Protein AF-A0A6V7WHT4-F1 (afdb_monomer_lite)

Sequence (151 aa):
MKIFETESFPSRYEYHQGGQLATIDEYTPFNTFPLIVTSRTESVSVLISSNDYNDNLAVPYQVEFVSVENVCDCFPDYFLVNRVHPLNLLSPGFPLGYCDKHNCFTQISLISPNNTKEIVECLQIQFNSFHTKANDLLHLTMPDEKRELIS

Radius of gyration: 23.18 Å; chains: 1; bounding box: 67×31×63 Å

Organism: Meloidogyne enterolobii (NCBI:txid390850)

Structure (mmCIF, N/CA/C/O backbone):
data_AF-A0A6V7WHT4-F1
#
_entry.id   AF-A0A6V7WHT4-F1
#
loop_
_atom_site.group_PDB
_atom_site.id
_atom_site.type_symbol
_atom_site.label_atom_id
_atom_site.label_alt_id
_atom_site.label_comp_id
_atom_site.label_asym_id
_atom_site.label_entity_id
_atom_site.label_seq_id
_atom_site.pdbx_PDB_ins_code
_atom_site.Cartn_x
_atom_site.Cartn_y
_atom_site.Cartn_z
_atom_site.occupancy
_atom_site.B_iso_or_equiv
_atom_site.auth_seq_id
_atom_site.auth_comp_id
_atom_site.auth_asym_id
_atom_site.auth_atom_id
_atom_site.pdbx_PDB_model_num
ATOM 1 N N . MET A 1 1 ? 15.039 3.747 -19.163 1.00 81.19 1 MET A N 1
ATOM 2 C CA . MET A 1 1 ? 15.199 2.946 -17.928 1.00 81.19 1 MET A CA 1
ATOM 3 C C . MET A 1 1 ? 13.827 2.550 -17.410 1.00 81.19 1 MET A C 1
ATOM 5 O O . MET A 1 1 ? 12.920 3.371 -17.432 1.00 81.19 1 MET A O 1
ATOM 9 N N . LYS A 1 2 ? 13.661 1.307 -16.960 1.00 84.50 2 LYS A N 1
ATOM 10 C CA . LYS A 1 2 ? 12.417 0.830 -16.341 1.00 84.50 2 LYS A CA 1
ATOM 11 C C . LYS A 1 2 ? 12.729 0.144 -15.014 1.00 84.50 2 LYS A C 1
ATOM 13 O O . LYS A 1 2 ? 13.731 -0.563 -14.926 1.00 84.50 2 LYS A O 1
ATOM 18 N N . ILE A 1 3 ? 11.892 0.369 -14.007 1.00 83.88 3 ILE A N 1
ATOM 19 C CA . ILE A 1 3 ? 12.065 -0.139 -12.643 1.00 83.88 3 ILE A CA 1
ATOM 20 C C . ILE A 1 3 ? 10.866 -1.022 -12.307 1.00 83.88 3 ILE A C 1
ATOM 22 O O . ILE A 1 3 ? 9.723 -0.611 -12.517 1.00 83.88 3 ILE A O 1
ATOM 26 N N . PHE A 1 4 ? 11.131 -2.218 -11.787 1.00 81.94 4 PHE A N 1
ATOM 27 C CA . PHE A 1 4 ? 10.121 -3.219 -11.459 1.00 81.94 4 PHE A CA 1
ATOM 28 C C . PHE A 1 4 ? 10.374 -3.827 -10.081 1.00 81.94 4 PHE A C 1
ATOM 30 O O . PHE A 1 4 ? 11.524 -3.934 -9.647 1.00 81.94 4 PHE A O 1
ATOM 37 N N . GLU A 1 5 ? 9.313 -4.302 -9.439 1.00 77.38 5 GLU A N 1
ATOM 38 C CA . GLU A 1 5 ? 9.446 -5.319 -8.396 1.00 77.38 5 GLU A CA 1
ATOM 39 C C . GLU A 1 5 ? 9.922 -6.629 -9.047 1.00 77.38 5 GLU A C 1
ATOM 41 O O . GLU A 1 5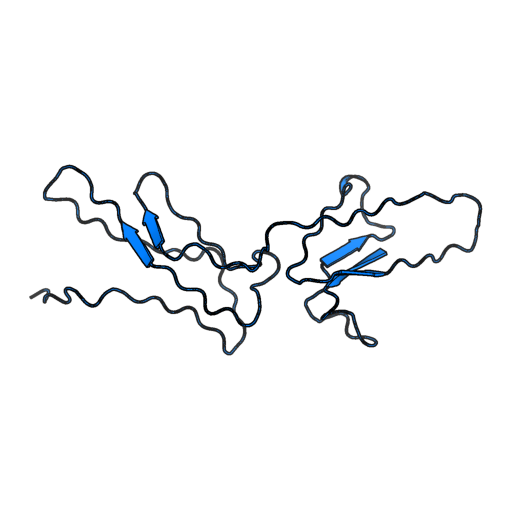 ? 9.472 -6.987 -10.140 1.00 77.38 5 GLU A O 1
ATOM 46 N N . THR A 1 6 ? 10.879 -7.330 -8.432 1.00 72.94 6 THR A N 1
ATOM 47 C CA . THR A 1 6 ? 11.559 -8.467 -9.091 1.00 72.94 6 THR A CA 1
ATOM 48 C C . THR A 1 6 ? 10.619 -9.635 -9.353 1.00 72.94 6 THR A C 1
ATOM 50 O O . THR A 1 6 ? 10.698 -10.269 -10.402 1.00 72.94 6 THR A O 1
ATOM 53 N N . GLU A 1 7 ? 9.696 -9.914 -8.437 1.00 64.69 7 GLU A N 1
ATOM 54 C CA . GLU A 1 7 ? 8.677 -10.950 -8.616 1.00 64.69 7 GLU A CA 1
ATOM 55 C C . GLU A 1 7 ? 7.662 -10.610 -9.716 1.00 64.69 7 GLU A C 1
ATOM 57 O O . GLU A 1 7 ? 7.003 -11.501 -10.249 1.00 64.69 7 GLU A O 1
ATOM 62 N N . SER A 1 8 ? 7.600 -9.336 -10.103 1.00 62.31 8 SER A N 1
ATOM 63 C CA . SER A 1 8 ? 6.809 -8.831 -11.223 1.00 62.31 8 SER A CA 1
ATOM 64 C C . SER A 1 8 ? 7.656 -8.586 -12.474 1.00 62.31 8 SER A C 1
ATOM 66 O O . SER A 1 8 ? 7.180 -7.987 -13.444 1.00 62.31 8 SER A O 1
ATOM 68 N N . PHE A 1 9 ? 8.922 -9.024 -12.481 1.00 62.56 9 PHE A N 1
ATOM 69 C CA . PHE A 1 9 ? 9.788 -8.841 -13.635 1.00 62.56 9 PHE A CA 1
ATOM 70 C C . PHE A 1 9 ? 9.218 -9.630 -14.823 1.00 62.56 9 PHE A C 1
ATOM 72 O O . PHE A 1 9 ? 9.033 -10.848 -14.723 1.00 62.56 9 PHE A O 1
ATOM 79 N N . PRO A 1 10 ? 8.926 -8.979 -15.963 1.00 57.75 10 PRO A N 1
ATOM 80 C CA . PRO A 1 10 ? 8.200 -9.627 -17.041 1.00 57.75 10 PRO A CA 1
ATOM 81 C C . PRO A 1 10 ? 9.036 -10.759 -17.643 1.00 57.75 10 PRO A C 1
ATOM 83 O O . PRO A 1 10 ? 9.984 -10.532 -18.401 1.00 57.75 10 PRO A O 1
ATOM 86 N N . SER A 1 11 ? 8.647 -12.004 -17.365 1.00 54.22 11 SER A N 1
ATOM 87 C CA . SER A 1 11 ? 9.107 -13.156 -18.137 1.00 54.22 11 SER A CA 1
ATOM 88 C C . SER A 1 11 ? 8.453 -13.088 -19.522 1.00 54.22 11 SER A C 1
ATOM 90 O O . SER A 1 11 ? 7.354 -13.567 -19.728 1.00 54.22 11 SER A O 1
ATOM 92 N N . ARG A 1 12 ? 9.104 -12.389 -20.461 1.00 49.00 12 ARG A N 1
ATOM 93 C CA . ARG A 1 12 ? 8.652 -12.174 -21.852 1.00 49.00 12 ARG A CA 1
ATOM 94 C C . ARG A 1 12 ? 7.186 -11.690 -21.985 1.00 49.00 12 ARG A C 1
ATOM 96 O O . ARG A 1 12 ? 6.264 -12.481 -22.099 1.00 49.00 12 ARG A O 1
ATOM 103 N N . TYR A 1 13 ? 7.020 -10.379 -22.187 1.00 43.53 13 TYR A N 1
ATOM 104 C CA . TYR A 1 13 ? 5.883 -9.794 -22.927 1.00 43.53 13 TYR A CA 1
ATOM 105 C C . TYR A 1 13 ? 4.474 -9.792 -22.287 1.00 43.53 13 TYR A C 1
ATOM 107 O O . TYR A 1 13 ? 3.486 -9.893 -23.005 1.00 43.53 13 TYR A O 1
ATOM 115 N N . GLU A 1 14 ? 4.328 -9.503 -20.992 1.00 45.06 14 GLU A N 1
ATOM 116 C CA . GLU A 1 14 ? 3.043 -8.991 -20.474 1.00 45.06 14 GLU A CA 1
ATOM 117 C C . GLU A 1 14 ? 3.235 -7.641 -19.774 1.00 45.06 14 GLU A C 1
ATOM 119 O O . GLU A 1 14 ? 3.621 -7.549 -18.615 1.00 45.06 14 GLU A O 1
ATOM 124 N N . TYR A 1 15 ? 2.973 -6.564 -20.519 1.00 44.41 15 TYR A N 1
ATOM 125 C CA . TYR A 1 15 ? 3.121 -5.160 -20.105 1.00 44.41 15 TYR A CA 1
ATOM 126 C C . TYR A 1 15 ? 2.083 -4.710 -19.051 1.00 44.41 15 TYR A C 1
ATOM 128 O O . TYR A 1 15 ? 2.120 -3.574 -18.587 1.00 44.41 15 TYR A O 1
ATOM 136 N N . HIS A 1 16 ? 1.140 -5.579 -18.676 1.00 43.84 16 HIS A N 1
ATOM 137 C CA . HIS A 1 16 ? -0.043 -5.209 -17.891 1.00 43.84 16 HIS A CA 1
ATOM 138 C C . HIS A 1 16 ? -0.115 -5.819 -16.487 1.00 43.84 16 HIS A C 1
ATOM 140 O O . HIS A 1 16 ? -1.128 -5.650 -15.814 1.00 43.84 16 HIS A O 1
ATOM 146 N N . GLN A 1 17 ? 0.940 -6.475 -16.002 1.00 48.50 17 GLN A N 1
ATOM 147 C CA . GLN A 1 17 ? 0.929 -7.047 -14.655 1.00 48.50 17 GLN A CA 1
ATOM 148 C C . GLN A 1 17 ? 1.705 -6.167 -13.664 1.00 48.50 17 GLN A C 1
ATOM 150 O O . GLN A 1 17 ? 2.914 -6.276 -13.519 1.00 48.50 17 GLN A O 1
ATOM 155 N N . GLY A 1 18 ? 0.976 -5.243 -13.032 1.00 55.19 18 GLY A N 1
ATOM 156 C CA . GLY A 1 18 ? 1.005 -4.943 -11.589 1.00 55.19 18 GLY A CA 1
ATOM 157 C C . GLY A 1 18 ? 2.283 -4.537 -10.839 1.00 55.19 18 GLY A C 1
ATOM 158 O O . GLY A 1 18 ? 2.135 -4.157 -9.683 1.00 55.19 18 GLY A O 1
ATOM 159 N N . GLY A 1 19 ? 3.486 -4.578 -11.417 1.00 65.75 19 GLY A N 1
ATOM 160 C CA . GLY A 1 19 ? 4.726 -4.353 -10.652 1.00 65.75 19 GLY A CA 1
ATOM 161 C C . GLY A 1 19 ? 5.801 -3.533 -11.352 1.00 65.75 19 GLY A C 1
ATOM 162 O O . GLY A 1 19 ? 6.960 -3.561 -10.946 1.00 65.75 19 GLY A O 1
ATOM 163 N N . GLN A 1 20 ? 5.443 -2.777 -12.395 1.00 76.62 20 GLN A N 1
ATOM 164 C CA . GLN A 1 20 ? 6.294 -1.682 -12.859 1.00 76.62 20 GLN A CA 1
ATOM 165 C C . GLN A 1 20 ? 6.167 -0.511 -11.882 1.00 76.62 20 GLN A C 1
ATOM 167 O O . GLN A 1 20 ? 5.101 0.089 -11.767 1.00 76.62 20 GLN A O 1
ATOM 172 N N . LEU A 1 21 ? 7.267 -0.166 -11.221 1.00 78.62 21 LEU A N 1
ATOM 173 C CA . LEU A 1 21 ? 7.308 0.900 -10.225 1.00 78.62 21 LEU A CA 1
ATOM 174 C C . LEU A 1 21 ? 7.517 2.277 -10.865 1.00 78.62 21 LEU A C 1
ATOM 176 O O . LEU A 1 21 ? 6.921 3.260 -10.434 1.00 78.62 21 LEU A O 1
ATOM 180 N N . ALA A 1 22 ? 8.353 2.360 -11.904 1.00 84.31 22 ALA A N 1
ATOM 181 C CA . ALA A 1 22 ? 8.591 3.603 -12.632 1.00 84.31 22 ALA A CA 1
ATOM 182 C C . ALA A 1 22 ? 9.191 3.362 -14.024 1.00 84.31 22 ALA A C 1
ATOM 184 O O . ALA A 1 22 ? 9.808 2.328 -14.292 1.00 84.31 22 ALA A O 1
ATOM 185 N N . THR A 1 23 ? 9.048 4.353 -14.905 1.00 85.19 23 THR A N 1
ATOM 186 C CA . THR A 1 23 ? 9.743 4.422 -16.197 1.00 85.19 23 THR A CA 1
ATOM 187 C C . THR A 1 23 ? 10.360 5.805 -16.360 1.00 85.19 23 THR A C 1
ATOM 189 O O . THR A 1 23 ? 9.710 6.805 -16.079 1.00 85.19 23 THR A O 1
ATOM 192 N N . ILE A 1 24 ? 11.611 5.833 -16.817 1.00 83.88 24 ILE A N 1
ATOM 193 C CA . ILE A 1 24 ? 12.302 7.026 -17.307 1.00 83.88 24 ILE A CA 1
ATOM 194 C C . ILE A 1 24 ? 12.584 6.788 -18.790 1.00 83.88 24 ILE A C 1
ATOM 196 O O . ILE A 1 24 ? 13.319 5.862 -19.152 1.00 83.88 24 ILE A O 1
ATOM 200 N N . ASP A 1 25 ? 12.012 7.621 -19.639 1.00 82.31 25 ASP A N 1
ATOM 201 C CA . ASP A 1 25 ? 12.171 7.616 -21.090 1.00 82.31 25 ASP A CA 1
ATOM 202 C C . ASP A 1 25 ? 12.575 9.005 -21.613 1.00 82.31 25 ASP A C 1
ATOM 204 O O . ASP A 1 25 ? 12.827 9.928 -20.840 1.00 82.31 25 ASP A O 1
ATOM 208 N N . GLU A 1 26 ? 12.664 9.143 -22.935 1.00 75.12 26 GLU A N 1
ATOM 209 C CA . GLU A 1 26 ? 13.053 10.389 -23.609 1.00 75.12 26 GLU A CA 1
ATOM 210 C C . GLU A 1 26 ? 12.074 11.556 -23.382 1.00 75.12 26 GLU A C 1
ATOM 212 O O . GLU A 1 26 ? 12.453 12.712 -23.559 1.00 75.12 26 GLU A O 1
ATOM 217 N N . TYR A 1 27 ? 10.836 11.274 -22.961 1.00 79.12 27 TYR A N 1
ATOM 218 C CA . TYR A 1 27 ? 9.806 12.281 -22.688 1.00 79.12 27 TYR A CA 1
ATOM 219 C C . TYR A 1 27 ? 9.693 12.624 -21.203 1.00 79.12 27 TYR A C 1
ATOM 221 O O . TYR A 1 27 ? 8.936 13.527 -20.842 1.00 79.12 27 TYR A O 1
ATOM 229 N N . THR A 1 28 ? 10.422 11.917 -20.339 1.00 77.62 28 THR A N 1
ATOM 230 C CA . THR A 1 28 ? 10.373 12.116 -18.893 1.00 77.62 28 THR A CA 1
ATOM 231 C C . THR A 1 28 ? 10.970 13.486 -18.545 1.00 77.62 28 THR A C 1
ATOM 233 O O . THR A 1 28 ? 12.163 13.710 -18.770 1.00 77.62 28 THR A O 1
ATOM 236 N N . PRO A 1 29 ? 10.172 14.434 -18.019 1.00 77.62 29 PRO A N 1
ATOM 237 C CA . PRO A 1 29 ? 10.640 15.793 -17.777 1.00 77.62 29 PRO A CA 1
ATOM 238 C C . PRO A 1 29 ? 11.768 15.845 -16.738 1.00 77.62 29 PRO A C 1
ATOM 240 O O . PRO A 1 29 ? 11.707 15.175 -15.716 1.00 77.62 29 PRO A O 1
ATOM 243 N N . PHE A 1 30 ? 12.767 16.713 -16.917 1.00 69.25 30 PHE A N 1
ATOM 244 C CA . PHE A 1 30 ? 13.891 16.823 -15.969 1.00 69.25 30 PHE A CA 1
ATOM 245 C C . PHE A 1 30 ? 13.485 17.161 -14.524 1.00 69.25 30 PHE A C 1
ATOM 247 O O . PHE A 1 30 ? 14.229 16.862 -13.593 1.00 69.25 30 PHE A O 1
ATOM 254 N N . ASN A 1 31 ? 12.315 17.771 -14.313 1.00 72.94 31 ASN A N 1
ATOM 255 C CA . ASN A 1 31 ? 11.814 18.101 -12.977 1.00 72.94 31 ASN A CA 1
ATOM 256 C C . ASN A 1 31 ? 11.286 16.884 -12.191 1.00 72.94 31 ASN A C 1
ATOM 258 O O . ASN A 1 31 ? 10.896 17.051 -11.039 1.00 72.94 31 ASN A O 1
ATOM 262 N N . THR A 1 32 ? 11.287 15.678 -12.768 1.00 75.19 32 THR A N 1
ATOM 263 C CA . THR A 1 32 ? 10.961 14.436 -12.048 1.00 75.19 32 THR A CA 1
ATOM 264 C C . THR A 1 32 ? 12.160 13.840 -11.302 1.00 75.19 32 THR A C 1
ATOM 266 O O . THR A 1 32 ? 12.030 12.764 -10.722 1.00 75.19 32 THR A O 1
ATOM 269 N N . PHE A 1 33 ? 13.326 14.502 -11.318 1.00 80.81 33 PHE A N 1
ATOM 270 C CA . PHE A 1 33 ? 14.523 14.073 -10.590 1.00 80.81 33 PHE A CA 1
ATOM 271 C C . PHE A 1 33 ? 14.759 14.899 -9.307 1.00 80.81 33 PHE A C 1
ATOM 273 O O . PHE A 1 33 ? 14.585 16.119 -9.340 1.00 80.81 33 PHE A O 1
ATOM 280 N N . PRO A 1 34 ? 15.208 14.274 -8.196 1.00 82.38 34 PRO A N 1
ATOM 281 C CA . PRO A 1 34 ? 15.510 12.847 -8.048 1.00 82.38 34 PRO A CA 1
ATOM 282 C C . PRO A 1 34 ? 14.238 11.987 -8.027 1.00 82.38 34 PRO A C 1
ATOM 284 O O . PRO A 1 34 ? 13.274 12.301 -7.333 1.00 82.38 34 PRO A O 1
ATOM 287 N N . LEU A 1 35 ? 14.249 10.888 -8.785 1.00 85.69 35 LEU A N 1
ATOM 288 C CA . LEU A 1 35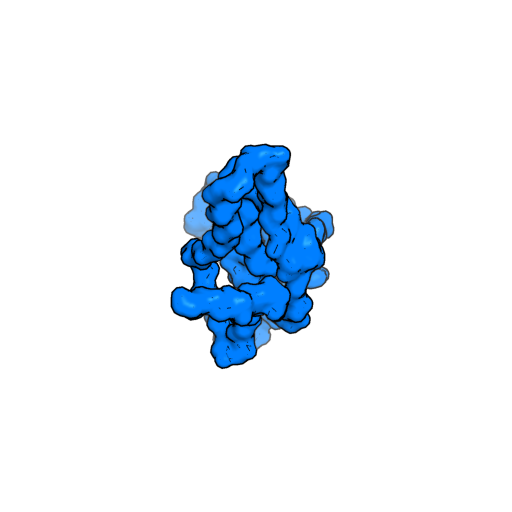 ? 13.153 9.927 -8.779 1.00 85.69 35 LEU A CA 1
ATOM 289 C C . LEU A 1 35 ? 13.330 8.998 -7.576 1.00 85.69 35 LEU A C 1
ATOM 291 O O . LEU A 1 35 ? 14.272 8.209 -7.538 1.00 85.69 35 LEU A O 1
ATOM 295 N N . ILE A 1 36 ? 12.415 9.084 -6.613 1.00 85.62 36 ILE A N 1
ATOM 296 C CA . ILE A 1 36 ? 12.381 8.192 -5.453 1.00 85.62 36 ILE A CA 1
ATOM 297 C C . ILE A 1 36 ? 11.329 7.119 -5.711 1.00 85.62 36 ILE A C 1
ATOM 299 O O . ILE A 1 36 ? 10.165 7.427 -5.964 1.00 85.62 36 ILE A O 1
ATOM 303 N N . VAL A 1 37 ? 11.754 5.859 -5.646 1.00 84.12 37 VAL A N 1
ATOM 304 C CA . VAL A 1 37 ? 10.893 4.691 -5.826 1.00 84.12 37 VAL A CA 1
ATOM 305 C C . VAL A 1 37 ? 11.024 3.795 -4.604 1.00 84.12 37 VAL A C 1
ATOM 307 O O . VAL A 1 37 ? 12.135 3.445 -4.213 1.00 84.12 37 VAL A O 1
ATOM 310 N N . THR A 1 38 ? 9.892 3.399 -4.028 1.00 83.81 38 THR A N 1
ATOM 311 C CA . THR A 1 38 ? 9.842 2.482 -2.886 1.00 83.81 38 THR A CA 1
ATOM 312 C C . THR A 1 38 ? 9.235 1.156 -3.323 1.00 83.81 38 THR A C 1
ATOM 314 O O . THR A 1 38 ? 8.140 1.130 -3.880 1.00 83.81 38 THR A O 1
ATOM 317 N N . SER A 1 39 ? 9.962 0.064 -3.084 1.00 80.88 39 SER A N 1
ATOM 318 C CA . SER A 1 39 ? 9.474 -1.300 -3.313 1.00 80.88 39 SER A CA 1
ATOM 319 C C . SER A 1 39 ? 8.570 -1.757 -2.177 1.00 80.88 39 SER A C 1
ATOM 321 O O . SER A 1 39 ? 8.783 -1.369 -1.029 1.00 80.88 39 SER A O 1
ATOM 323 N N . ARG A 1 40 ? 7.614 -2.634 -2.488 1.00 80.19 40 ARG A N 1
ATOM 324 C CA . ARG A 1 40 ? 6.832 -3.378 -1.489 1.00 80.19 40 ARG A CA 1
ATOM 325 C C . ARG A 1 40 ? 7.459 -4.725 -1.137 1.00 80.19 40 ARG A C 1
ATOM 327 O O . ARG A 1 40 ? 6.998 -5.394 -0.219 1.00 80.19 40 ARG A O 1
ATOM 334 N N . THR A 1 41 ? 8.487 -5.140 -1.871 1.00 77.38 41 THR A N 1
ATOM 335 C CA . THR A 1 41 ? 9.144 -6.434 -1.681 1.00 77.38 41 THR A CA 1
ATOM 336 C C . THR A 1 41 ? 10.620 -6.285 -1.376 1.00 77.38 41 THR A C 1
ATOM 338 O O . THR A 1 41 ? 11.218 -5.221 -1.539 1.00 77.38 41 THR A O 1
ATOM 341 N N . GLU A 1 42 ? 11.223 -7.393 -0.958 1.00 80.06 42 GLU A N 1
ATOM 342 C CA . GLU A 1 42 ? 12.633 -7.484 -0.571 1.00 80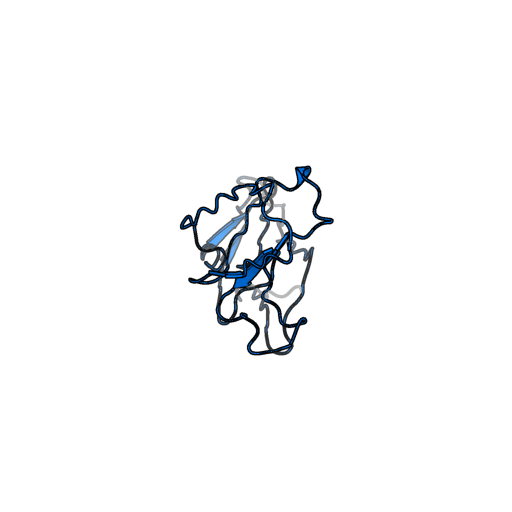.06 42 GLU A CA 1
ATOM 343 C C . GLU A 1 42 ? 13.604 -7.324 -1.755 1.00 80.06 42 GLU A C 1
ATOM 345 O O . GLU A 1 42 ? 14.820 -7.377 -1.572 1.00 80.06 42 GLU A O 1
ATOM 350 N N . SER A 1 43 ? 13.103 -7.153 -2.985 1.00 79.12 43 SE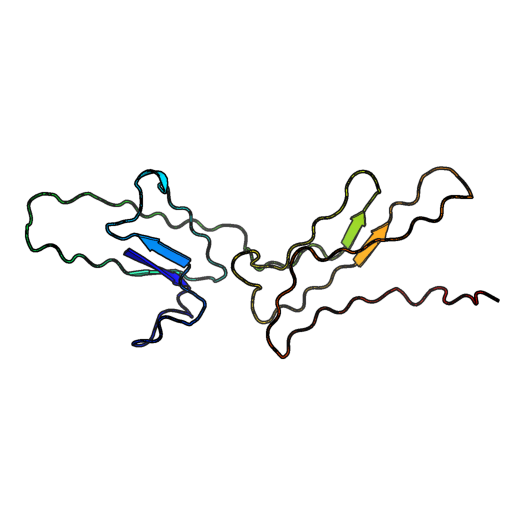R A N 1
ATOM 351 C CA . SER A 1 43 ? 13.955 -7.084 -4.169 1.00 79.12 43 SER A CA 1
ATOM 352 C C . SER A 1 43 ? 13.398 -6.180 -5.267 1.00 79.12 43 SER A C 1
ATOM 354 O O . SER A 1 43 ? 12.217 -6.212 -5.598 1.00 79.12 43 SER A O 1
ATOM 356 N N . VAL A 1 44 ? 14.290 -5.422 -5.906 1.00 84.06 44 VAL A N 1
ATOM 357 C CA . VAL A 1 44 ? 13.975 -4.526 -7.026 1.00 84.06 44 VAL A CA 1
ATOM 358 C C . VAL A 1 44 ? 14.850 -4.879 -8.215 1.00 84.06 44 VAL A C 1
ATOM 360 O O . VAL A 1 44 ? 16.045 -5.133 -8.068 1.00 84.06 44 VAL A O 1
ATOM 363 N N . SER A 1 45 ? 14.262 -4.834 -9.406 1.00 83.94 45 SER A N 1
ATOM 364 C CA . SER A 1 45 ? 14.961 -5.032 -10.668 1.00 83.94 45 SER A CA 1
ATOM 365 C C . SER A 1 45 ? 14.951 -3.748 -11.494 1.00 83.94 45 SER A C 1
ATOM 367 O O . SER A 1 45 ? 13.896 -3.183 -11.787 1.00 83.94 45 SER A O 1
ATOM 369 N N . VAL A 1 46 ? 16.137 -3.292 -11.908 1.00 85.75 46 VAL A N 1
ATOM 370 C CA . VAL A 1 46 ? 16.307 -2.101 -12.754 1.00 85.75 46 VAL A CA 1
ATOM 371 C C . VAL A 1 46 ? 16.808 -2.527 -14.128 1.00 85.75 46 VAL A C 1
ATOM 373 O O . VAL A 1 46 ? 17.910 -3.055 -14.265 1.00 85.75 46 VAL A O 1
ATOM 376 N N . LEU A 1 47 ? 16.004 -2.275 -15.162 1.00 83.94 47 LEU A N 1
ATOM 377 C CA . LEU A 1 47 ? 16.380 -2.509 -16.551 1.00 83.94 47 LEU A CA 1
ATOM 378 C C . LEU A 1 47 ? 16.873 -1.204 -17.186 1.00 83.94 47 LEU A C 1
ATOM 380 O O . LEU A 1 47 ? 16.103 -0.263 -17.423 1.00 83.94 47 LEU A O 1
ATOM 384 N N . ILE A 1 48 ? 18.167 -1.171 -17.498 1.00 82.75 48 ILE A N 1
ATOM 385 C CA . ILE A 1 48 ? 18.820 -0.067 -18.202 1.00 82.75 48 ILE A CA 1
ATOM 386 C C . ILE A 1 48 ? 19.096 -0.520 -19.634 1.00 82.75 48 ILE A C 1
ATOM 388 O O . ILE A 1 48 ? 19.802 -1.497 -19.864 1.00 82.75 48 ILE A O 1
ATOM 392 N N . SER A 1 49 ? 18.522 0.192 -20.597 1.00 79.38 49 SER A N 1
ATOM 393 C CA . SER A 1 49 ? 18.723 -0.031 -22.027 1.00 79.38 49 SER A CA 1
ATOM 394 C C . SER A 1 49 ? 19.166 1.278 -22.667 1.00 79.38 49 SER A C 1
ATOM 396 O O . SER A 1 49 ? 18.551 2.313 -22.404 1.00 79.38 49 SER A O 1
ATOM 398 N N . SER A 1 50 ? 20.195 1.221 -23.508 1.00 73.44 50 SER A N 1
ATOM 399 C CA . SER A 1 50 ? 20.607 2.324 -24.375 1.00 73.44 50 SER A CA 1
ATOM 400 C C . SER A 1 50 ? 20.312 1.945 -25.820 1.00 73.44 50 SER A C 1
ATOM 402 O O . SER A 1 50 ? 20.603 0.820 -26.223 1.00 73.44 50 SER A O 1
ATOM 404 N N . ASN A 1 51 ? 19.736 2.878 -26.575 1.00 68.12 51 ASN A N 1
ATOM 405 C CA . ASN A 1 51 ? 19.488 2.719 -28.008 1.00 68.12 51 ASN A CA 1
ATOM 406 C C . ASN A 1 51 ? 20.396 3.624 -28.856 1.00 68.12 51 ASN A C 1
ATOM 408 O O . ASN A 1 51 ? 20.179 3.733 -30.061 1.00 68.12 51 ASN A O 1
ATOM 412 N N . ASP A 1 52 ? 21.393 4.275 -28.250 1.00 63.84 52 ASP A N 1
ATOM 413 C CA . ASP A 1 52 ? 22.221 5.240 -28.965 1.00 63.84 52 ASP A CA 1
ATOM 414 C C . ASP A 1 52 ? 23.356 4.576 -29.749 1.00 63.84 52 ASP A C 1
ATOM 416 O O . ASP A 1 52 ? 24.121 3.769 -29.225 1.00 63.84 52 ASP A O 1
ATOM 420 N N . TYR A 1 53 ? 23.456 4.956 -31.024 1.00 57.81 53 TYR A N 1
ATOM 421 C CA . TYR A 1 53 ? 24.501 4.535 -31.965 1.00 57.81 53 TYR A CA 1
ATOM 422 C C . TYR A 1 53 ? 25.672 5.542 -32.019 1.00 57.81 53 TYR A C 1
ATOM 424 O O . TYR A 1 53 ? 26.631 5.326 -32.754 1.00 57.81 53 TYR A O 1
ATOM 432 N N . ASN A 1 54 ? 25.585 6.658 -31.279 1.00 61.31 54 ASN A N 1
ATOM 433 C CA . ASN A 1 54 ? 26.562 7.751 -31.283 1.00 61.31 54 ASN A CA 1
ATOM 434 C C . ASN A 1 54 ? 27.208 7.941 -29.897 1.00 61.31 54 ASN A C 1
ATOM 436 O O . ASN A 1 54 ? 26.604 8.494 -28.984 1.00 61.31 54 ASN A O 1
ATOM 440 N N . ASP A 1 55 ? 28.480 7.555 -29.787 1.00 58.97 55 ASP A N 1
ATOM 441 C CA . ASP A 1 55 ? 29.304 7.478 -28.563 1.00 58.97 55 ASP A CA 1
ATOM 442 C C . ASP A 1 55 ? 29.647 8.814 -27.858 1.00 58.97 55 ASP A C 1
ATOM 444 O O . ASP A 1 55 ? 30.410 8.832 -26.892 1.00 58.97 55 ASP A O 1
ATOM 448 N N . ASN A 1 56 ? 29.140 9.965 -28.310 1.00 57.62 56 ASN A N 1
ATOM 449 C CA . ASN A 1 56 ? 29.784 11.249 -27.990 1.00 57.62 56 ASN A CA 1
ATOM 450 C C . ASN A 1 56 ? 29.228 12.015 -26.775 1.00 57.62 56 ASN A C 1
ATOM 452 O O . ASN A 1 56 ? 29.763 13.073 -26.446 1.00 57.62 56 ASN A O 1
ATOM 456 N N . LEU A 1 57 ? 28.210 11.508 -26.073 1.00 60.56 57 LEU A N 1
ATOM 457 C CA . LEU A 1 57 ? 27.730 12.098 -24.814 1.00 60.56 57 LEU A CA 1
ATOM 458 C C . LEU A 1 57 ? 27.203 11.021 -23.853 1.00 60.56 57 LEU A C 1
ATOM 460 O O . LEU A 1 57 ? 26.008 10.751 -23.779 1.00 60.56 57 LEU A O 1
ATOM 464 N N . ALA A 1 58 ? 28.101 10.421 -23.072 1.00 66.06 58 ALA A N 1
ATOM 465 C CA . ALA A 1 58 ? 27.710 9.584 -21.943 1.00 66.06 58 ALA A CA 1
ATOM 466 C C . ALA A 1 58 ? 27.299 10.473 -20.757 1.00 66.06 58 ALA A C 1
ATOM 468 O O . ALA A 1 58 ? 28.150 11.035 -20.067 1.00 66.06 58 ALA A O 1
ATOM 469 N N . VAL A 1 59 ? 25.994 10.611 -20.513 1.00 69.81 59 VAL A N 1
ATOM 470 C CA . VAL A 1 59 ? 25.478 11.224 -19.279 1.00 69.81 59 VAL A CA 1
ATOM 471 C C . VAL A 1 59 ? 25.464 10.151 -18.181 1.00 69.81 59 VAL A C 1
ATOM 473 O O . VAL A 1 59 ? 24.761 9.149 -18.335 1.00 69.81 59 VAL A O 1
ATOM 476 N N . PRO A 1 60 ? 26.234 10.298 -17.086 1.00 75.62 60 PRO A N 1
ATOM 477 C CA . PRO A 1 60 ? 26.237 9.310 -16.016 1.00 75.62 60 PRO A CA 1
ATOM 478 C C . PRO A 1 60 ? 24.946 9.407 -15.195 1.00 75.62 60 PRO A C 1
ATOM 480 O O . PRO A 1 60 ? 24.585 10.479 -14.711 1.00 75.62 60 PRO A O 1
ATOM 483 N N . TYR A 1 61 ? 24.281 8.271 -14.993 1.00 77.31 61 TYR A N 1
ATOM 484 C CA . TYR A 1 61 ? 23.195 8.139 -14.024 1.00 77.31 61 TYR A CA 1
ATOM 485 C C . TYR A 1 61 ? 23.741 7.517 -12.741 1.00 77.31 61 TYR A C 1
ATOM 487 O O . TYR A 1 61 ? 24.425 6.494 -12.788 1.00 77.31 61 TYR A O 1
ATOM 495 N N . GLN A 1 62 ? 23.420 8.116 -11.597 1.00 85.00 62 GLN A N 1
ATOM 496 C CA . GLN A 1 62 ? 23.685 7.529 -10.288 1.00 85.00 62 GLN A CA 1
ATOM 497 C C . GLN A 1 62 ? 22.412 6.855 -9.778 1.00 85.00 62 GLN A C 1
ATOM 499 O O . GLN A 1 62 ? 21.335 7.447 -9.814 1.00 85.00 62 GLN A O 1
ATOM 504 N N . VAL A 1 63 ? 22.547 5.614 -9.315 1.00 86.31 63 VAL A N 1
ATOM 505 C CA . VAL A 1 63 ? 21.460 4.835 -8.716 1.00 86.31 63 VAL A CA 1
ATOM 506 C C . VAL A 1 63 ? 21.908 4.415 -7.324 1.00 86.31 63 VAL A C 1
ATOM 508 O O . VAL A 1 63 ? 23.014 3.903 -7.160 1.00 86.31 63 VAL A O 1
ATOM 511 N N . GLU A 1 64 ? 21.055 4.642 -6.333 1.00 90.50 64 GLU A N 1
ATOM 512 C CA . GLU A 1 64 ? 21.291 4.278 -4.939 1.00 90.50 64 GLU A CA 1
ATOM 513 C C . GLU A 1 64 ? 20.165 3.360 -4.456 1.00 90.50 64 GLU A C 1
ATOM 515 O O . GLU A 1 64 ? 18.991 3.615 -4.726 1.00 90.50 64 GLU A O 1
ATOM 520 N N . PHE A 1 65 ? 20.530 2.292 -3.745 1.00 87.75 65 PHE A N 1
ATOM 521 C CA . PHE A 1 65 ? 19.585 1.397 -3.083 1.00 87.75 65 PHE A CA 1
ATOM 522 C C . PHE A 1 65 ? 19.698 1.596 -1.575 1.00 87.75 65 PHE A C 1
ATOM 524 O O . PHE A 1 65 ? 20.761 1.371 -0.996 1.00 87.75 65 PHE A O 1
ATOM 531 N N . VAL A 1 66 ? 18.596 1.999 -0.948 1.00 88.06 66 VAL A N 1
ATOM 532 C CA . VAL A 1 66 ? 18.511 2.230 0.496 1.00 88.06 66 VAL A CA 1
ATOM 533 C C . VAL A 1 66 ? 17.410 1.347 1.069 1.00 88.06 66 VAL A C 1
ATOM 535 O O . VAL A 1 66 ? 16.315 1.280 0.515 1.00 88.06 66 VAL A O 1
ATOM 538 N N . SER A 1 67 ? 17.699 0.673 2.184 1.00 83.25 67 SER A N 1
ATOM 539 C CA . SER A 1 67 ? 16.675 -0.036 2.954 1.00 83.25 67 SER A CA 1
ATOM 540 C C . SER A 1 67 ? 15.807 0.981 3.688 1.00 83.25 67 SER A C 1
ATOM 542 O O . SER A 1 67 ? 16.326 1.807 4.437 1.00 83.25 67 SER A O 1
ATOM 544 N N . VAL A 1 68 ? 14.496 0.901 3.498 1.00 83.38 68 VAL A N 1
ATOM 545 C CA . VAL A 1 68 ? 13.500 1.723 4.199 1.00 83.38 68 VAL A CA 1
ATOM 546 C C . VAL A 1 68 ? 12.576 0.830 5.024 1.00 83.38 68 VAL A C 1
ATOM 548 O O . VAL A 1 68 ? 12.592 -0.389 4.854 1.00 83.38 68 VAL A O 1
ATOM 551 N N . GLU A 1 69 ? 11.799 1.424 5.932 1.00 79.31 69 GLU A N 1
ATOM 552 C CA . GLU A 1 69 ? 10.734 0.698 6.632 1.00 79.31 69 GLU A CA 1
ATOM 553 C C . GLU A 1 69 ? 9.766 0.071 5.626 1.00 79.31 69 GLU A C 1
ATOM 555 O O . GLU A 1 69 ? 9.461 0.648 4.576 1.00 79.31 69 GLU A O 1
ATOM 560 N N . ASN A 1 70 ? 9.322 -1.143 5.935 1.00 77.06 70 ASN A N 1
ATOM 561 C CA . ASN A 1 70 ? 8.539 -1.936 5.013 1.00 77.06 70 ASN A CA 1
ATOM 562 C C . ASN A 1 70 ? 7.128 -1.349 4.887 1.00 77.06 70 ASN A C 1
ATOM 564 O O . ASN A 1 70 ? 6.328 -1.365 5.819 1.00 77.06 70 ASN A O 1
ATOM 568 N N . VAL A 1 71 ? 6.799 -0.871 3.688 1.00 81.56 71 VAL A N 1
ATOM 569 C CA . VAL A 1 71 ? 5.474 -0.321 3.364 1.00 81.56 71 VAL A CA 1
ATOM 570 C C . VAL A 1 71 ? 4.347 -1.356 3.472 1.00 81.56 71 VAL A C 1
ATOM 572 O O . VAL A 1 71 ? 3.176 -0.975 3.455 1.00 81.56 71 VAL A O 1
ATOM 575 N N . CYS A 1 72 ? 4.685 -2.644 3.573 1.00 83.00 72 CYS A N 1
ATOM 576 C CA . CYS A 1 72 ? 3.756 -3.751 3.785 1.00 83.00 72 CYS A CA 1
ATOM 577 C C . CYS A 1 72 ? 3.554 -4.141 5.251 1.00 83.00 72 CYS A C 1
ATOM 579 O O . CYS A 1 72 ? 2.800 -5.078 5.524 1.00 83.00 72 CYS A O 1
ATOM 581 N N . ASP A 1 73 ? 4.182 -3.444 6.195 1.00 85.75 73 ASP A N 1
ATOM 582 C CA . ASP A 1 73 ? 3.934 -3.709 7.604 1.00 85.75 73 ASP A CA 1
ATOM 583 C C . ASP A 1 73 ? 2.501 -3.308 7.977 1.00 85.75 73 ASP A C 1
ATOM 585 O O . ASP A 1 73 ? 1.958 -2.293 7.525 1.00 85.75 73 ASP A O 1
ATOM 589 N N . CYS A 1 74 ? 1.858 -4.142 8.795 1.00 87.12 74 CYS A N 1
ATOM 590 C CA . CYS A 1 74 ? 0.539 -3.819 9.314 1.00 87.12 74 CYS A CA 1
ATOM 591 C C . CYS A 1 74 ? 0.622 -2.591 10.227 1.00 87.12 74 CYS A C 1
ATOM 593 O O . CYS A 1 74 ? 1.611 -2.347 10.918 1.00 87.12 74 CYS A O 1
ATOM 595 N N . PHE A 1 75 ? -0.472 -1.841 10.266 1.00 89.19 75 PHE A N 1
ATOM 596 C CA . PHE A 1 75 ? -0.675 -0.815 11.277 1.00 89.19 75 PHE A CA 1
ATOM 597 C C . PHE A 1 75 ? -0.659 -1.417 12.700 1.00 89.19 75 PHE A C 1
ATOM 599 O O . PHE A 1 75 ? -0.881 -2.618 12.859 1.00 89.19 75 PHE A O 1
ATOM 606 N N . PRO A 1 76 ? -0.448 -0.590 13.740 1.00 91.94 76 PRO A N 1
ATOM 607 C CA . PRO A 1 76 ? -0.555 -1.022 15.128 1.00 91.94 76 PRO A CA 1
ATOM 608 C C . PRO A 1 76 ? -1.866 -1.752 15.449 1.00 91.94 76 PRO A C 1
ATOM 610 O O . PRO A 1 76 ? -2.941 -1.363 14.983 1.00 91.94 76 PRO A O 1
ATOM 613 N N . ASP A 1 77 ? -1.785 -2.737 16.344 1.00 93.50 77 ASP A N 1
ATOM 614 C CA . ASP A 1 77 ? -2.928 -3.550 16.792 1.00 93.50 77 ASP A CA 1
ATOM 615 C C . ASP A 1 77 ? -4.019 -2.735 17.505 1.00 93.50 77 ASP A C 1
ATOM 617 O O . ASP A 1 77 ? -5.139 -3.211 17.695 1.00 93.50 77 ASP A O 1
ATOM 621 N N . TYR A 1 78 ? -3.705 -1.508 17.924 1.00 93.69 78 TYR A N 1
ATOM 622 C CA . TYR A 1 78 ? -4.608 -0.661 18.685 1.00 93.69 78 TYR A CA 1
ATOM 623 C C . TYR A 1 78 ? -4.436 0.822 18.354 1.00 93.69 78 TYR A C 1
ATOM 625 O O . TYR A 1 78 ? -3.331 1.366 18.412 1.00 93.69 78 TYR A O 1
ATOM 633 N N . PHE A 1 79 ? -5.559 1.494 18.110 1.00 92.31 79 PHE A N 1
ATOM 634 C CA . PHE A 1 79 ? -5.651 2.941 17.994 1.00 92.31 79 PHE A CA 1
ATOM 635 C C . PHE A 1 79 ? -6.627 3.517 19.007 1.00 92.31 79 PHE A C 1
ATOM 637 O O . PHE A 1 79 ? -7.727 3.005 19.228 1.00 92.31 79 PHE A O 1
ATOM 644 N N . LEU A 1 80 ? -6.240 4.664 19.553 1.00 89.75 80 LEU A N 1
ATOM 645 C CA . LEU A 1 80 ? -7.076 5.472 20.417 1.00 89.75 80 LEU A CA 1
ATOM 646 C C . LEU A 1 80 ? -7.368 6.799 19.707 1.00 89.75 80 LEU A C 1
ATOM 648 O O . LEU A 1 80 ? -6.460 7.600 19.491 1.00 89.75 80 LEU A O 1
ATOM 652 N N . VAL A 1 81 ? -8.624 7.015 19.316 1.00 89.31 81 VAL A N 1
ATOM 653 C CA . VAL A 1 81 ? -9.037 8.150 18.478 1.00 89.31 81 VAL A CA 1
ATOM 654 C C . VAL A 1 81 ? -9.885 9.142 19.266 1.00 89.31 81 VAL A C 1
ATOM 656 O O . VAL A 1 81 ? -10.656 8.765 20.147 1.00 89.31 81 VAL A O 1
ATOM 659 N N . ASN A 1 82 ? -9.747 10.431 18.960 1.00 83.75 82 ASN A N 1
ATOM 660 C CA . ASN A 1 82 ? -10.574 11.490 19.535 1.00 83.75 82 ASN A CA 1
ATOM 661 C C . ASN A 1 82 ? -11.128 12.395 18.437 1.00 83.75 82 ASN A C 1
ATOM 663 O O . ASN A 1 82 ? -10.666 12.378 17.300 1.00 83.75 82 ASN A O 1
ATOM 667 N N . ARG A 1 83 ? -12.107 13.225 18.797 1.00 77.00 83 ARG A N 1
ATOM 668 C CA . ARG A 1 83 ? -12.787 14.130 17.860 1.00 77.00 83 ARG A CA 1
ATOM 669 C C . ARG A 1 83 ? -11.878 15.153 17.184 1.00 77.00 83 ARG A C 1
ATOM 671 O O . ARG A 1 83 ? -12.204 15.628 16.105 1.00 77.00 83 ARG A O 1
ATOM 678 N N . VAL A 1 84 ? -10.789 15.539 17.842 1.00 81.19 84 VAL A N 1
ATOM 679 C CA . VAL A 1 84 ? -9.898 16.603 17.362 1.00 81.19 84 VAL A CA 1
ATOM 680 C C . VAL A 1 84 ? -8.900 16.055 16.341 1.00 81.19 84 VAL A C 1
ATOM 682 O O . VAL A 1 84 ? -8.511 16.767 15.422 1.00 81.19 84 VAL A O 1
ATOM 685 N N . HIS A 1 85 ? -8.518 14.785 16.476 1.00 82.81 85 HIS A N 1
ATOM 686 C CA . HIS A 1 85 ? -7.517 14.130 15.643 1.00 82.81 85 HIS A CA 1
ATOM 687 C C . HIS A 1 85 ? -8.119 12.865 15.018 1.00 82.81 85 HIS A C 1
ATOM 689 O O . HIS A 1 85 ? -7.987 11.777 15.591 1.00 82.81 85 HIS A O 1
ATOM 695 N N . PRO A 1 86 ? -8.809 12.991 13.867 1.00 83.19 86 PRO A N 1
ATOM 696 C CA . PRO A 1 86 ? -9.319 11.830 13.155 1.00 83.19 86 PRO A CA 1
ATOM 697 C C . PRO A 1 86 ? -8.159 10.941 12.692 1.00 83.19 86 PRO A C 1
ATOM 699 O O . PRO A 1 86 ? -7.108 11.427 12.272 1.00 83.19 86 PRO A O 1
ATOM 702 N N . LEU A 1 87 ? -8.363 9.627 12.755 1.00 90.69 87 LEU A N 1
ATOM 703 C CA . LEU A 1 87 ? -7.407 8.645 12.255 1.00 90.69 87 LEU A CA 1
ATOM 704 C C . LEU A 1 87 ? -7.574 8.480 10.744 1.00 90.69 87 LEU A C 1
ATOM 706 O O . LEU A 1 87 ? -8.670 8.183 10.271 1.00 90.69 87 LEU A O 1
ATOM 710 N N . ASN A 1 88 ? -6.476 8.615 10.003 1.00 90.81 88 ASN A N 1
ATOM 711 C CA . ASN A 1 88 ? -6.410 8.197 8.609 1.00 90.81 88 ASN A CA 1
ATOM 712 C C . ASN A 1 88 ? -5.695 6.846 8.532 1.00 90.81 88 ASN A C 1
ATOM 714 O O . ASN A 1 88 ? -4.488 6.776 8.758 1.00 90.81 88 ASN A O 1
ATOM 718 N N . LEU A 1 89 ? -6.445 5.782 8.249 1.00 90.69 89 LEU A N 1
ATOM 719 C CA . LEU A 1 89 ? -5.914 4.427 8.148 1.00 90.69 89 LEU A CA 1
ATOM 720 C C . LEU A 1 89 ? -5.740 4.053 6.676 1.00 90.69 89 LEU A C 1
ATOM 722 O O . LEU A 1 89 ? -6.696 4.093 5.902 1.00 90.69 89 LEU A O 1
ATOM 726 N N . LEU A 1 90 ? -4.517 3.685 6.301 1.00 89.81 90 LEU A N 1
ATOM 727 C CA . LEU A 1 90 ? -4.165 3.270 4.946 1.00 89.81 90 LEU A CA 1
ATOM 728 C C . LEU A 1 90 ? -3.825 1.780 4.947 1.00 89.81 90 LEU A C 1
ATOM 730 O O . LEU A 1 90 ? -3.212 1.280 5.890 1.00 89.81 90 LEU A O 1
ATOM 734 N N . SER A 1 91 ? -4.220 1.065 3.894 1.00 89.00 91 SER A N 1
ATOM 735 C CA . SER A 1 91 ? -3.804 -0.327 3.721 1.00 89.00 91 SER A CA 1
ATOM 736 C C . SER A 1 91 ? -2.287 -0.399 3.497 1.00 89.00 91 SER A C 1
ATOM 738 O O . SER A 1 91 ? -1.763 0.464 2.783 1.00 89.00 91 SER A O 1
ATOM 740 N N . PRO A 1 92 ? -1.591 -1.431 4.004 1.00 87.94 92 PRO A N 1
ATOM 741 C CA . PRO A 1 92 ? -0.174 -1.632 3.702 1.00 87.94 92 PRO A CA 1
ATOM 742 C C . PRO A 1 92 ? 0.054 -1.662 2.187 1.00 87.94 92 PRO A C 1
ATOM 744 O O . PRO A 1 92 ? -0.685 -2.345 1.484 1.00 87.94 92 PRO A O 1
ATOM 747 N N . GLY A 1 93 ? 1.017 -0.892 1.677 1.00 82.50 93 GLY A N 1
ATOM 748 C CA . GLY A 1 93 ? 1.305 -0.732 0.243 1.00 82.50 93 GLY A CA 1
ATOM 749 C C . GLY A 1 93 ? 0.503 0.358 -0.491 1.00 82.50 93 GLY A C 1
ATOM 750 O O . GLY A 1 93 ? 0.723 0.589 -1.683 1.00 82.50 93 GLY A O 1
ATOM 751 N N . PHE A 1 94 ? -0.416 1.068 0.174 1.00 83.06 94 PHE A N 1
ATOM 752 C CA . PHE A 1 94 ? -1.098 2.226 -0.422 1.00 83.06 94 PHE A CA 1
ATOM 753 C C . PHE A 1 94 ? -0.100 3.368 -0.728 1.00 83.06 94 PHE A C 1
ATOM 755 O O . PHE A 1 94 ? 0.757 3.645 0.110 1.00 83.06 94 PHE A O 1
ATOM 762 N N . PRO A 1 95 ? -0.206 4.084 -1.869 1.00 79.88 95 PRO A N 1
ATOM 763 C CA . PRO A 1 95 ? -1.251 4.015 -2.900 1.00 79.88 95 PRO A CA 1
ATOM 764 C C . PRO A 1 95 ? -0.965 3.041 -4.053 1.00 79.88 95 PRO A C 1
ATOM 766 O O . PRO A 1 95 ? -1.795 2.915 -4.948 1.00 79.88 95 PRO A O 1
ATOM 769 N N . LEU A 1 96 ? 0.195 2.379 -4.062 1.00 74.00 96 LEU A N 1
ATOM 770 C CA . LEU A 1 96 ? 0.654 1.553 -5.188 1.00 74.00 96 LEU A CA 1
ATOM 771 C C . LEU A 1 96 ? -0.173 0.269 -5.357 1.00 74.00 96 LEU A C 1
ATOM 773 O O . LEU A 1 96 ? -0.293 -0.262 -6.458 1.00 74.00 96 LEU A O 1
ATOM 777 N N . GLY A 1 97 ? -0.775 -0.201 -4.270 1.00 73.94 97 GLY A N 1
ATOM 778 C CA . GLY A 1 97 ? -1.632 -1.378 -4.225 1.00 73.94 97 GLY A CA 1
ATOM 779 C C . GLY A 1 97 ? -1.349 -2.152 -2.950 1.00 73.94 97 GLY A C 1
ATOM 780 O O . GLY A 1 97 ? -0.199 -2.215 -2.509 1.00 73.94 97 GLY A O 1
ATOM 781 N N . TYR A 1 98 ? -2.387 -2.727 -2.346 1.00 75.75 98 TYR A N 1
ATOM 782 C CA . TYR A 1 98 ? -2.202 -3.402 -1.071 1.00 75.75 98 TYR A CA 1
ATOM 783 C C . TYR A 1 98 ? -1.324 -4.651 -1.211 1.00 75.75 98 TYR A C 1
ATOM 785 O O . TYR A 1 98 ? -1.296 -5.293 -2.265 1.00 75.75 98 TYR A O 1
ATOM 793 N N . CYS A 1 99 ? -0.570 -4.955 -0.158 1.00 79.88 99 CYS A N 1
ATOM 794 C CA . CYS A 1 99 ? 0.368 -6.071 -0.155 1.00 79.88 99 CYS A CA 1
ATOM 795 C C . CYS A 1 99 ? -0.355 -7.422 -0.063 1.00 79.88 99 CYS A C 1
ATOM 797 O O . CYS A 1 99 ? -1.348 -7.568 0.655 1.00 79.88 99 CYS A O 1
ATOM 799 N N . ASP A 1 100 ? 0.150 -8.423 -0.784 1.00 74.38 100 ASP A N 1
ATOM 800 C CA . ASP A 1 100 ? -0.448 -9.757 -0.818 1.00 74.38 100 ASP A CA 1
ATOM 801 C C . ASP A 1 100 ? -0.209 -10.526 0.494 1.00 74.38 100 ASP A C 1
ATOM 803 O O . ASP A 1 100 ? 0.853 -10.433 1.101 1.00 74.38 100 ASP A O 1
ATOM 807 N N . LYS A 1 101 ? -1.178 -11.369 0.885 1.00 64.94 101 LYS A N 1
ATOM 808 C CA . LYS A 1 101 ? -1.089 -12.335 2.006 1.00 64.94 101 LYS A CA 1
ATOM 809 C C . LYS A 1 101 ? -0.955 -11.735 3.417 1.00 64.94 101 LYS A C 1
ATOM 811 O O . LYS A 1 101 ? -0.435 -12.403 4.310 1.00 64.94 101 LYS A O 1
ATOM 816 N N . HIS A 1 102 ? -1.483 -10.538 3.659 1.00 69.31 102 HIS A N 1
ATOM 817 C CA . HIS A 1 102 ? -1.515 -9.953 5.002 1.00 69.31 102 HIS A CA 1
ATOM 818 C C . HIS A 1 102 ? -2.893 -10.077 5.665 1.00 69.31 102 HIS A C 1
ATOM 820 O O . HIS A 1 102 ? -3.900 -9.628 5.126 1.00 69.31 102 HIS A O 1
ATOM 826 N N . ASN A 1 103 ? -2.918 -10.640 6.876 1.00 85.44 103 ASN A N 1
ATOM 827 C CA . ASN A 1 103 ? -4.075 -10.619 7.774 1.00 85.44 103 ASN A CA 1
ATOM 828 C C . ASN A 1 103 ? -3.873 -9.510 8.815 1.00 85.44 103 ASN A C 1
ATOM 830 O O . ASN A 1 103 ? -3.544 -9.794 9.965 1.00 85.44 103 ASN A O 1
ATOM 834 N N . CYS A 1 104 ? -4.000 -8.247 8.404 1.00 88.62 104 CYS A N 1
ATOM 835 C CA . CYS A 1 104 ? -3.854 -7.129 9.336 1.00 88.62 104 CYS A CA 1
ATOM 836 C C . CYS A 1 104 ? -5.114 -6.961 10.191 1.00 88.62 104 CYS A C 1
ATOM 838 O O . CYS A 1 104 ? -6.231 -6.932 9.672 1.00 88.62 104 CYS A O 1
ATOM 840 N N . PHE A 1 105 ? -4.921 -6.808 11.500 1.00 91.50 105 PHE A N 1
ATOM 841 C CA . PHE A 1 105 ? -5.979 -6.569 12.474 1.00 91.50 105 PHE A CA 1
ATOM 842 C C . PHE A 1 105 ? -5.649 -5.327 13.299 1.00 91.50 105 PHE A C 1
ATOM 844 O O . PHE A 1 105 ? -4.495 -5.089 13.633 1.00 91.50 105 PHE A O 1
ATOM 851 N N . THR A 1 106 ? -6.663 -4.526 13.622 1.00 92.31 106 THR A N 1
ATOM 852 C CA . THR A 1 106 ? -6.524 -3.444 14.597 1.00 92.31 106 THR A CA 1
ATOM 853 C C . THR A 1 106 ? -7.833 -3.197 15.313 1.00 92.31 106 THR A C 1
ATOM 855 O O . THR A 1 106 ? -8.916 -3.331 14.739 1.00 92.31 106 THR A O 1
ATOM 858 N N . GLN A 1 107 ? -7.722 -2.797 16.571 1.00 92.25 107 GLN A N 1
ATOM 859 C CA . GLN A 1 107 ? -8.825 -2.324 17.378 1.00 92.25 107 GLN A CA 1
ATOM 860 C C . GLN A 1 107 ? -8.803 -0.796 17.442 1.00 92.25 107 GLN A C 1
ATOM 862 O O . GLN A 1 107 ? -7.813 -0.190 17.841 1.00 92.25 107 GLN A O 1
ATOM 867 N N . ILE A 1 108 ? -9.931 -0.163 17.126 1.00 90.75 108 ILE A N 1
ATOM 868 C CA . ILE A 1 108 ? -10.093 1.291 17.223 1.00 90.75 108 ILE A CA 1
ATOM 869 C C . ILE A 1 108 ? -11.025 1.598 18.392 1.00 90.75 108 ILE A C 1
ATOM 871 O O . ILE A 1 108 ? -12.162 1.132 18.422 1.00 90.75 108 ILE A O 1
ATOM 875 N N . SER A 1 109 ? -10.549 2.388 19.353 1.00 87.31 109 SER A N 1
ATOM 876 C CA . SER A 1 109 ? -11.325 2.823 20.522 1.00 87.31 109 SER A CA 1
ATOM 877 C C . SER A 1 109 ? -11.428 4.344 20.579 1.00 87.31 109 SER A C 1
ATOM 879 O O . SER A 1 109 ? -10.484 5.051 20.233 1.00 87.31 109 SER A O 1
ATOM 881 N N . LEU A 1 110 ? -12.574 4.859 21.029 1.00 85.44 110 LEU A N 1
ATOM 882 C CA . LEU A 1 110 ? -12.804 6.294 21.214 1.00 85.44 110 LEU A CA 1
ATOM 883 C C . LEU A 1 110 ? -12.327 6.744 22.601 1.00 85.44 110 LEU A C 1
ATOM 885 O O . LEU A 1 110 ? -12.657 6.116 23.607 1.00 85.44 110 LEU A O 1
ATOM 889 N N . ILE A 1 111 ? -11.590 7.856 22.671 1.00 83.88 111 ILE A N 1
ATOM 890 C CA . ILE A 1 111 ? -11.304 8.532 23.943 1.00 83.88 111 ILE A CA 1
ATOM 891 C C . ILE A 1 111 ? -12.612 9.102 24.479 1.00 83.88 111 ILE A C 1
ATOM 893 O O . ILE A 1 111 ? -13.195 9.991 23.864 1.00 83.88 111 ILE A O 1
ATOM 897 N N . SER A 1 112 ? -13.042 8.623 25.647 1.00 72.50 112 SER A N 1
ATOM 898 C CA . SER A 1 112 ? -14.216 9.172 26.324 1.00 72.50 112 SER A CA 1
ATOM 899 C C . SER A 1 112 ? -13.994 10.652 26.671 1.00 72.50 112 SER A C 1
ATOM 901 O O . SER A 1 112 ? -12.937 10.995 27.216 1.00 72.50 112 SER A O 1
ATOM 903 N N . PRO A 1 113 ? -14.960 11.547 26.401 1.00 65.56 113 PRO A N 1
ATOM 904 C CA . PRO A 1 113 ? -14.861 12.926 26.844 1.00 65.56 113 PRO A CA 1
ATOM 905 C C . PRO A 1 113 ? -14.836 12.961 28.377 1.00 65.56 113 PRO A C 1
ATOM 907 O O . PRO A 1 113 ? -15.723 12.436 29.047 1.00 65.56 113 PRO A O 1
ATOM 910 N N . ASN A 1 114 ? -13.826 13.623 28.947 1.00 64.12 114 ASN A N 1
ATOM 911 C CA . ASN A 1 114 ? -13.596 13.662 30.398 1.00 64.12 114 ASN A CA 1
ATOM 912 C C . ASN A 1 114 ? -14.740 14.282 31.219 1.00 64.12 114 ASN A C 1
ATOM 914 O O . ASN A 1 114 ? -14.693 14.212 32.440 1.00 64.12 114 ASN A O 1
ATOM 918 N N . ASN A 1 115 ? -15.750 14.897 30.599 1.00 59.19 115 ASN A N 1
ATOM 919 C CA . ASN A 1 115 ? -16.898 15.473 31.290 1.00 59.19 115 ASN A CA 1
ATOM 920 C C . ASN A 1 115 ? -18.061 15.686 30.317 1.00 59.19 115 ASN A C 1
ATOM 922 O O . ASN A 1 115 ? -17.973 16.557 29.456 1.00 59.19 115 ASN A O 1
ATOM 926 N N . THR A 1 116 ? -19.146 14.925 30.476 1.00 53.19 116 THR A N 1
ATOM 927 C CA . THR A 1 116 ? -20.566 15.358 30.462 1.00 53.19 116 THR A CA 1
ATOM 928 C C . THR A 1 116 ? -21.465 14.164 30.140 1.00 53.19 116 THR A C 1
ATOM 930 O O . THR A 1 116 ? -21.278 13.456 29.157 1.00 53.19 116 THR A O 1
ATOM 933 N N . LYS A 1 117 ? -22.454 13.921 31.002 1.00 57.88 117 LYS A N 1
ATOM 934 C CA . LYS A 1 117 ? -23.348 12.752 30.990 1.00 57.88 117 LYS A CA 1
ATOM 935 C C . LYS A 1 117 ? -24.381 12.734 29.842 1.00 57.88 117 LYS A C 1
ATOM 937 O O . LYS A 1 117 ? -25.398 12.068 29.977 1.00 57.88 117 LYS A O 1
ATOM 942 N N . GLU A 1 118 ? -24.150 13.434 28.732 1.00 58.00 118 GLU A N 1
ATOM 943 C CA . GLU A 1 118 ? -25.158 13.588 27.663 1.00 58.00 118 GLU A CA 1
ATOM 944 C C . GLU A 1 118 ? -24.615 13.501 26.231 1.00 58.00 118 GLU A C 1
ATOM 946 O O . GLU A 1 118 ? -25.392 13.556 25.281 1.00 58.00 118 GLU A O 1
ATOM 951 N N . ILE A 1 119 ? -23.305 13.331 26.031 1.00 61.03 119 ILE A N 1
ATOM 952 C CA . ILE A 1 119 ? -22.747 13.231 24.680 1.00 61.03 119 ILE A CA 1
ATOM 953 C C . ILE A 1 119 ? -22.520 11.758 24.337 1.00 61.03 119 ILE A C 1
ATOM 955 O O . ILE A 1 119 ? -21.583 11.133 24.829 1.00 61.03 119 ILE A O 1
ATOM 959 N N . VAL A 1 120 ? -23.362 11.213 23.457 1.00 65.19 120 VAL A N 1
ATOM 960 C CA . VAL A 1 120 ? -23.092 9.935 22.787 1.00 65.19 120 VAL A CA 1
ATOM 961 C C . VAL A 1 120 ? -22.082 10.203 21.673 1.00 65.19 120 VAL A C 1
ATOM 963 O O . VAL A 1 120 ? -22.371 10.931 20.722 1.00 65.19 120 VAL A O 1
ATOM 966 N N . GLU A 1 121 ? -20.871 9.664 21.803 1.00 68.94 121 GLU A N 1
ATOM 967 C CA . GLU A 1 121 ? -19.881 9.692 20.727 1.00 68.94 121 GLU A CA 1
ATOM 968 C C . GLU A 1 121 ? -19.975 8.400 19.916 1.00 68.94 121 GLU A C 1
ATOM 970 O O . GLU A 1 121 ? -19.880 7.307 20.470 1.00 68.94 121 GLU A O 1
ATOM 975 N N . CYS A 1 122 ? -20.150 8.531 18.602 1.00 74.19 122 CYS A N 1
ATOM 976 C CA . CYS A 1 122 ? -20.162 7.403 17.678 1.00 74.19 122 CYS A CA 1
ATOM 977 C C . CYS A 1 122 ? -18.930 7.466 16.777 1.00 74.19 122 CYS A C 1
ATOM 979 O O . CYS A 1 122 ? -18.551 8.541 16.307 1.00 74.19 122 CYS A O 1
ATOM 981 N N . LEU A 1 123 ? -18.332 6.307 16.502 1.00 79.56 123 LEU A N 1
ATOM 982 C CA . LEU A 1 123 ? -17.259 6.197 15.523 1.00 79.56 123 LEU A CA 1
ATOM 983 C C . LEU A 1 123 ? -17.877 6.277 14.124 1.00 79.56 123 LEU A C 1
ATOM 985 O O . LEU A 1 123 ? -18.659 5.410 13.738 1.00 79.56 123 LEU A O 1
ATOM 989 N N . GLN A 1 124 ? -17.528 7.313 13.366 1.00 85.44 124 GLN A N 1
ATOM 990 C CA . GLN A 1 124 ? -17.879 7.410 11.954 1.00 85.44 124 GLN A CA 1
ATOM 991 C C . GLN A 1 124 ? -16.707 6.907 11.112 1.00 85.44 124 GLN A C 1
ATOM 993 O O . GLN A 1 124 ? -15.594 7.416 11.227 1.00 85.44 124 GLN A O 1
ATOM 998 N N . ILE A 1 125 ? -16.967 5.925 10.249 1.00 87.81 125 ILE A N 1
ATOM 999 C CA . ILE A 1 125 ? -15.980 5.376 9.316 1.00 87.81 125 ILE A CA 1
ATOM 1000 C C . ILE A 1 125 ? -16.346 5.841 7.908 1.00 87.81 125 ILE A C 1
ATOM 1002 O O . ILE A 1 125 ? -17.480 5.660 7.463 1.00 87.81 125 ILE A O 1
ATOM 1006 N N . GLN A 1 126 ? -15.383 6.438 7.210 1.00 91.31 126 GLN A N 1
ATOM 1007 C CA . GLN A 1 126 ? -15.524 6.877 5.826 1.00 91.31 126 GLN A CA 1
ATOM 1008 C C . GLN A 1 126 ? -14.426 6.248 4.971 1.00 91.31 126 GLN A C 1
ATOM 1010 O O . GLN A 1 126 ? -13.248 6.309 5.314 1.00 91.31 126 GLN A O 1
ATOM 1015 N N . PHE A 1 127 ? -14.818 5.695 3.825 1.00 90.81 127 PHE A N 1
ATOM 1016 C CA . PHE A 1 127 ? -13.893 5.171 2.827 1.00 90.81 127 PHE A CA 1
ATOM 1017 C C . PHE A 1 127 ? -13.648 6.221 1.749 1.00 90.81 127 PHE A C 1
ATOM 1019 O O . PHE A 1 127 ? -14.558 6.566 1.000 1.00 90.81 127 PHE A O 1
ATOM 1026 N N . ASN A 1 128 ? -12.415 6.720 1.664 1.00 89.12 128 ASN A N 1
ATOM 1027 C CA . ASN A 1 128 ? -12.019 7.652 0.603 1.00 89.12 128 ASN A CA 1
ATOM 1028 C C . ASN A 1 128 ? -11.631 6.924 -0.693 1.00 89.12 128 ASN A C 1
ATOM 1030 O O . ASN A 1 128 ? -11.791 7.468 -1.780 1.00 89.12 128 ASN A O 1
ATOM 1034 N N . SER A 1 129 ? -11.122 5.698 -0.578 1.00 87.75 129 SER A N 1
ATOM 1035 C CA . SER A 1 129 ? -10.800 4.805 -1.689 1.00 87.75 129 SER A CA 1
ATOM 1036 C C . SER A 1 129 ? -10.925 3.363 -1.205 1.00 87.75 129 SER A C 1
ATOM 1038 O O . SER A 1 129 ? -10.502 3.054 -0.090 1.00 87.75 129 SER A O 1
ATOM 1040 N N . PHE A 1 130 ? -11.536 2.493 -2.011 1.00 87.56 130 PHE A N 1
ATOM 1041 C CA . PHE A 1 130 ? -11.695 1.078 -1.682 1.00 87.56 130 PHE A CA 1
ATOM 1042 C C . PHE A 1 130 ? -11.626 0.229 -2.953 1.00 87.56 130 PHE A C 1
ATOM 1044 O O . PHE A 1 130 ? -12.549 0.228 -3.767 1.00 87.56 130 PHE A O 1
ATOM 1051 N N . HIS A 1 131 ? -10.515 -0.491 -3.112 1.00 85.38 131 HIS A N 1
ATOM 1052 C CA . HIS A 1 131 ? -10.267 -1.397 -4.229 1.00 85.38 131 HIS A CA 1
ATOM 1053 C C . HIS A 1 131 ? -9.606 -2.675 -3.706 1.00 85.38 131 HIS A C 1
ATOM 1055 O O . HIS A 1 131 ? -8.505 -2.618 -3.160 1.00 85.38 131 HIS A O 1
ATOM 1061 N N . THR A 1 132 ? -10.265 -3.820 -3.884 1.00 83.50 132 THR A N 1
ATOM 1062 C 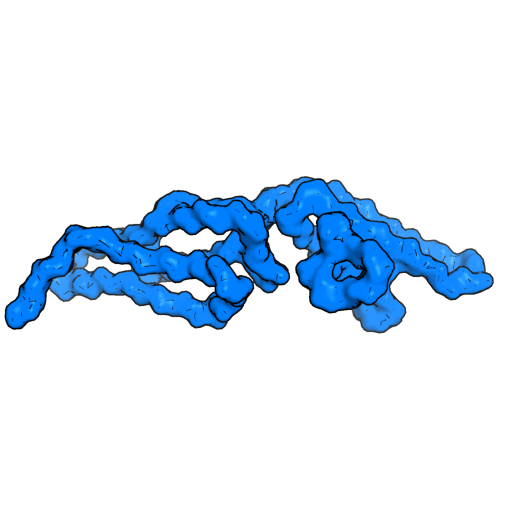CA . THR A 1 132 ? -9.760 -5.141 -3.481 1.00 83.50 132 THR A CA 1
ATOM 1063 C C . THR A 1 132 ? -9.882 -6.144 -4.633 1.00 83.50 132 THR A C 1
ATOM 1065 O O . THR A 1 132 ? -10.710 -5.982 -5.533 1.00 83.50 132 THR A O 1
ATOM 1068 N N . LYS A 1 133 ? -9.030 -7.177 -4.642 1.00 82.12 133 LYS A N 1
ATOM 1069 C CA . LYS A 1 133 ? -9.130 -8.330 -5.552 1.00 82.12 133 LYS A CA 1
ATOM 1070 C C . LYS A 1 133 ? -10.364 -9.166 -5.192 1.00 82.12 133 LYS A C 1
ATOM 1072 O O . LYS A 1 133 ? -10.863 -9.120 -4.072 1.00 82.12 133 LYS A O 1
ATOM 1077 N N . ALA A 1 134 ? -10.818 -9.988 -6.140 1.00 75.56 134 ALA A N 1
ATOM 1078 C CA . ALA A 1 134 ? -12.102 -10.699 -6.095 1.00 75.56 134 ALA A CA 1
ATOM 1079 C C . ALA A 1 134 ? -12.299 -11.730 -4.955 1.00 75.56 134 ALA A C 1
ATOM 1081 O O . ALA A 1 134 ? -13.358 -12.340 -4.897 1.00 75.56 134 ALA A O 1
ATOM 1082 N N . ASN A 1 135 ? -11.344 -11.919 -4.042 1.00 83.12 135 ASN A N 1
ATOM 1083 C CA . ASN A 1 135 ? -11.472 -12.806 -2.875 1.00 83.12 135 ASN A CA 1
ATOM 1084 C C . ASN A 1 135 ? -10.960 -12.168 -1.573 1.00 83.12 135 ASN A C 1
ATOM 1086 O O . ASN A 1 135 ? -10.934 -12.831 -0.537 1.00 83.12 135 ASN A O 1
ATOM 1090 N N . ASP A 1 136 ? -10.565 -10.896 -1.625 1.00 84.56 136 ASP A N 1
ATOM 1091 C CA . ASP A 1 136 ? -9.998 -10.199 -0.479 1.00 84.56 136 ASP A CA 1
ATOM 1092 C C . ASP A 1 136 ? -11.089 -9.374 0.199 1.00 84.56 136 ASP A C 1
ATOM 1094 O O . ASP A 1 136 ? -11.932 -8.755 -0.458 1.00 84.56 136 ASP A O 1
ATOM 1098 N N . LEU A 1 137 ? -11.084 -9.382 1.530 1.00 86.88 137 LEU A N 1
ATOM 1099 C CA . LEU A 1 137 ? -12.158 -8.822 2.340 1.00 86.88 137 LEU A CA 1
ATOM 1100 C C . LEU A 1 137 ? -11.620 -7.902 3.432 1.00 86.88 137 LEU A C 1
ATOM 1102 O O . LEU A 1 137 ? -10.605 -8.181 4.064 1.00 86.88 137 LEU A O 1
ATOM 1106 N N . LEU A 1 138 ? -12.358 -6.821 3.673 1.00 89.19 138 LEU A N 1
ATOM 1107 C CA . LEU A 1 138 ? -12.236 -6.000 4.867 1.00 89.19 138 LEU A CA 1
ATOM 1108 C C . LEU A 1 138 ? -13.421 -6.324 5.773 1.00 89.19 138 LEU A C 1
ATOM 1110 O O . LEU A 1 138 ? -14.572 -6.126 5.384 1.00 89.19 138 LEU A O 1
ATOM 1114 N N . HIS A 1 139 ? -13.139 -6.807 6.979 1.00 89.25 139 HIS A N 1
ATOM 1115 C CA . HIS A 1 139 ? -14.167 -7.118 7.962 1.00 89.25 139 HIS A CA 1
ATOM 1116 C C . HIS A 1 139 ? -14.176 -6.061 9.068 1.00 89.25 139 HIS A C 1
ATOM 1118 O O . HIS A 1 139 ? -13.171 -5.857 9.745 1.00 89.25 139 HIS A O 1
ATOM 1124 N N . LEU A 1 140 ? -15.319 -5.397 9.251 1.00 88.31 140 LEU A N 1
ATOM 1125 C CA . LEU A 1 140 ? -15.554 -4.479 10.363 1.00 88.31 140 LEU A CA 1
ATOM 1126 C C . LEU A 1 140 ? -16.446 -5.166 11.397 1.00 88.31 140 LEU A C 1
ATOM 1128 O O . LEU A 1 140 ? -17.615 -5.437 11.128 1.00 88.31 140 LEU A O 1
ATOM 1132 N N . THR A 1 141 ? -15.897 -5.427 12.579 1.00 86.25 141 THR A N 1
ATOM 1133 C CA . THR A 1 141 ? -16.629 -6.019 13.704 1.00 86.25 141 THR A CA 1
ATOM 1134 C C . THR A 1 141 ? -16.794 -5.007 14.825 1.00 86.25 141 THR A C 1
ATOM 1136 O O . THR A 1 141 ? -15.822 -4.377 15.239 1.00 86.25 141 THR A O 1
ATOM 11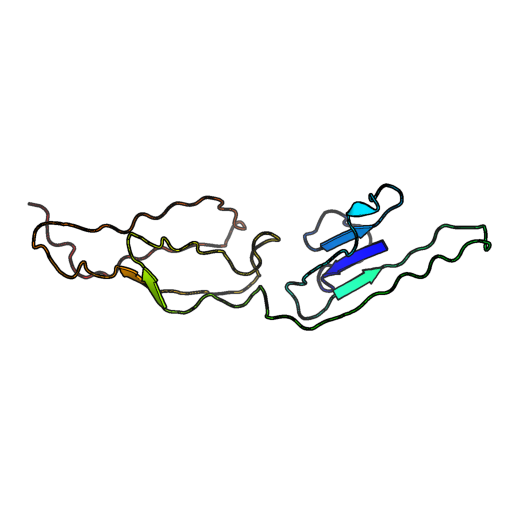39 N N . MET A 1 142 ? -18.010 -4.893 15.353 1.00 76.50 142 MET A N 1
ATOM 1140 C CA . MET A 1 142 ? -18.266 -4.181 16.604 1.00 76.50 142 MET A CA 1
ATOM 1141 C C . MET A 1 142 ? -18.151 -5.178 17.764 1.00 76.50 142 MET A C 1
ATOM 1143 O O . MET A 1 142 ? -18.638 -6.300 17.614 1.00 76.50 142 MET A O 1
ATOM 1147 N N . PRO A 1 143 ? -17.533 -4.817 18.902 1.00 69.19 143 PRO A N 1
ATOM 1148 C CA . PRO A 1 143 ? -17.553 -5.675 20.082 1.00 69.19 143 PRO A CA 1
ATOM 1149 C C . PRO A 1 143 ? -19.006 -5.933 20.515 1.00 69.19 143 PRO A C 1
ATOM 1151 O O . PRO A 1 143 ? -19.817 -5.009 20.554 1.00 69.19 143 PRO A O 1
ATOM 1154 N N . ASP A 1 144 ? -19.331 -7.189 20.832 1.00 60.34 144 ASP A N 1
ATOM 1155 C CA . ASP A 1 144 ? -20.696 -7.677 21.117 1.00 60.34 144 ASP A CA 1
ATOM 1156 C C . ASP A 1 144 ? -21.323 -7.130 22.421 1.00 60.34 144 ASP A C 1
ATOM 1158 O O . ASP A 1 144 ? -22.428 -7.517 22.816 1.00 60.34 144 ASP A O 1
ATOM 1162 N N . GLU A 1 145 ? -20.670 -6.194 23.105 1.00 52.16 145 GLU A N 1
ATOM 1163 C CA . GLU A 1 145 ? -21.158 -5.659 24.369 1.00 52.16 145 GLU A CA 1
ATOM 1164 C C . GLU A 1 145 ? -22.139 -4.500 24.141 1.00 52.16 145 GLU A C 1
ATOM 1166 O O . GLU A 1 145 ? -21.761 -3.344 23.965 1.00 52.16 145 GLU A O 1
ATOM 1171 N N . LYS A 1 146 ? -23.429 -4.862 24.230 1.00 46.66 146 LYS A N 1
ATOM 1172 C CA . LYS A 1 146 ? -24.650 -4.030 24.260 1.00 46.66 146 LYS A CA 1
ATOM 1173 C C . LYS A 1 146 ? -25.357 -3.796 22.925 1.00 46.66 146 LYS A C 1
ATOM 1175 O O . LYS A 1 146 ? -25.678 -2.673 22.546 1.00 46.66 146 LYS A O 1
ATOM 1180 N N . ARG A 1 147 ? -25.852 -4.890 22.341 1.00 43.72 147 ARG A N 1
ATOM 1181 C CA . ARG A 1 147 ? -27.222 -4.898 21.786 1.00 43.72 147 ARG A CA 1
ATOM 1182 C C . ARG A 1 147 ? -28.254 -4.842 22.929 1.00 43.72 147 ARG A C 1
ATOM 1184 O O . ARG A 1 147 ? -29.079 -5.739 23.069 1.00 43.72 147 ARG A O 1
ATOM 1191 N N . GLU A 1 148 ? -28.198 -3.823 23.786 1.00 39.56 148 GLU A N 1
ATOM 1192 C CA . GLU A 1 148 ? -29.321 -3.531 24.681 1.00 39.56 148 GLU A CA 1
ATOM 1193 C C . GLU A 1 148 ? -30.385 -2.812 23.851 1.00 39.56 148 GLU A C 1
ATOM 1195 O O . GLU A 1 148 ? -30.283 -1.626 23.559 1.00 39.56 148 GLU A O 1
ATOM 1200 N N . LEU A 1 149 ? -31.335 -3.625 23.380 1.00 40.06 149 LEU A N 1
ATOM 1201 C CA . LEU A 1 149 ? -32.746 -3.315 23.154 1.00 40.06 149 LEU A CA 1
ATOM 1202 C C . LEU A 1 149 ? -33.082 -1.817 23.232 1.00 40.06 149 LEU A C 1
ATOM 1204 O O . LEU A 1 149 ? -33.352 -1.285 24.307 1.00 40.06 149 LEU A O 1
ATOM 1208 N N . ILE A 1 150 ? -33.160 -1.169 22.071 1.00 38.31 150 ILE A N 1
ATOM 1209 C CA . ILE A 1 150 ? -34.047 -0.015 21.931 1.00 38.31 150 ILE A CA 1
ATOM 1210 C C . ILE A 1 150 ? -35.452 -0.610 21.865 1.00 38.31 150 ILE A C 1
ATOM 1212 O O . ILE A 1 150 ? -35.841 -1.207 20.859 1.00 38.31 150 ILE A O 1
ATOM 1216 N N . SER A 1 151 ? -36.125 -0.545 23.012 1.00 39.50 151 SER A N 1
ATOM 1217 C CA . SER A 1 151 ? -37.563 -0.755 23.187 1.00 39.50 151 SER A CA 1
ATOM 1218 C C . SER A 1 151 ? -38.376 0.278 22.421 1.00 39.50 151 SER A C 1
ATOM 1220 O O . SER A 1 151 ? -37.971 1.463 22.497 1.00 39.50 151 SER A O 1
#

Foldseek 3Di:
DWKWFPVQDDPPDDPPDQTTQDDDDPPRDPVCPPPDTDDLDPDMDDDDDDPDPDPDDDDDDDDDDDDDPRLQDADDQEDEDEPVDDDDDDARPPPSDHDPPDPHHHDYHYDDDPDDPPDDDDDDDDDPDDDDPPPDDDDDDDPPPDPPDPD

pLDDT: mean 75.93, std 13.82, range [38.31, 93.69]

Secondary structure (DSSP, 8-state):
-EEEEGGG--SSS-TTSS-EEEE--TTS-GGG-S-----SSS-EEEE-------TT--PPPP--------TTPPPPSEEEE-SSS------TTTTT-PPTT-----EEEEPPPSS-TT---------S-----TT--------STT-----